Protein AF-E7C5W0-F1 (afdb_monomer_lite)

Secondary structure (DSSP, 8-state):
---EEEEESS---HHHHHHHHHHHHHHHTT-TT----EEEEE------TT---

Organism: NCBI:txid723589

InterPro domains:
  IPR003489 Ribosome hibernation promoting factor/RaiA [PF02482] (5-45)
  IPR036567 Ribosome hibernation promotion factor-like [G3DSA:3.30.160.100] (1-52)
  IPR036567 Ribosome hibernation promotion factor-like [SSF69754] (1-47)

Sequence (53 aa):
MTPTISVRHDKASDTTREYIEKSCEKFDKYYDRIVECDVVVENQKREPRWKSS

Foldseek 3Di:
DAAAEAEEPDDDDPVNNVVVRVVVVVCVVPPVPCPYHYHYHYDDDPDDPPPPD

Structure (mmCIF, N/CA/C/O backbone):
data_AF-E7C5W0-F1
#
_entry.id   AF-E7C5W0-F1
#
loop_
_atom_site.group_PDB
_atom_site.id
_atom_site.type_symbol
_atom_site.label_atom_id
_atom_site.label_alt_id
_atom_site.label_comp_id
_atom_site.label_asym_id
_atom_site.label_entity_id
_atom_site.label_seq_id
_atom_site.pdbx_PDB_ins_code
_atom_site.Cartn_x
_atom_site.Cartn_y
_atom_site.Cartn_z
_atom_site.occupancy
_atom_site.B_iso_or_equiv
_atom_site.auth_seq_id
_atom_site.auth_comp_id
_atom_site.auth_asym_id
_atom_site.auth_atom_id
_atom_site.pdbx_PDB_model_num
ATOM 1 N N . MET A 1 1 ? -7.494 -2.592 7.608 1.00 75.06 1 MET A N 1
ATOM 2 C CA . MET A 1 1 ? -7.457 -3.495 6.453 1.00 75.06 1 MET A CA 1
ATOM 3 C C . MET A 1 1 ? -6.121 -3.317 5.769 1.00 75.06 1 MET A C 1
ATOM 5 O O . MET A 1 1 ? -5.729 -2.186 5.499 1.00 75.06 1 MET A O 1
ATOM 9 N N . THR A 1 2 ? -5.429 -4.417 5.488 1.00 79.25 2 THR A N 1
ATOM 10 C CA . THR A 1 2 ? -4.205 -4.408 4.680 1.00 79.25 2 THR A CA 1
ATOM 11 C C . THR A 1 2 ? -4.579 -4.877 3.276 1.00 79.25 2 THR A C 1
ATOM 13 O O . THR A 1 2 ? -5.031 -6.014 3.151 1.00 79.25 2 THR A O 1
ATOM 16 N N . PRO A 1 3 ? -4.475 -4.027 2.240 1.00 87.12 3 PRO A N 1
ATOM 17 C CA . PRO A 1 3 ? -4.838 -4.426 0.888 1.00 87.12 3 PRO A CA 1
ATOM 18 C C . PRO A 1 3 ? -3.801 -5.392 0.306 1.00 87.12 3 PRO A C 1
ATOM 20 O O . PRO A 1 3 ? -2.600 -5.254 0.545 1.00 87.12 3 PRO A O 1
ATOM 23 N N . THR A 1 4 ? -4.250 -6.323 -0.528 1.00 90.94 4 THR A N 1
ATOM 24 C CA . THR A 1 4 ? -3.354 -7.129 -1.359 1.00 90.94 4 THR A CA 1
ATOM 25 C C . THR A 1 4 ? -3.004 -6.325 -2.609 1.00 90.94 4 THR A C 1
ATOM 27 O O . THR A 1 4 ? -3.882 -5.912 -3.366 1.00 90.94 4 THR A O 1
ATOM 30 N N . ILE A 1 5 ? -1.713 -6.072 -2.839 1.00 90.25 5 ILE A N 1
ATOM 31 C CA . ILE A 1 5 ? -1.248 -5.226 -3.947 1.00 90.25 5 ILE A CA 1
ATOM 32 C C . ILE A 1 5 ? -0.565 -6.087 -5.009 1.00 90.25 5 ILE A C 1
ATOM 34 O O . ILE A 1 5 ? 0.500 -6.659 -4.778 1.00 90.25 5 ILE A O 1
ATOM 38 N N . SER A 1 6 ? -1.149 -6.118 -6.204 1.00 91.75 6 SER A N 1
ATOM 39 C CA . SER A 1 6 ? -0.591 -6.777 -7.386 1.00 91.75 6 SER A CA 1
ATOM 40 C C . SER A 1 6 ? -0.182 -5.747 -8.435 1.00 91.75 6 SER A C 1
ATOM 42 O O . SER A 1 6 ? -0.924 -4.810 -8.721 1.00 91.75 6 SER A O 1
ATOM 44 N N . VAL A 1 7 ? 0.988 -5.925 -9.051 1.00 88.06 7 VAL A N 1
ATOM 45 C CA . VAL A 1 7 ? 1.481 -5.035 -10.113 1.00 88.06 7 VAL A CA 1
ATOM 46 C C . VAL A 1 7 ? 1.627 -5.820 -11.408 1.00 88.06 7 VAL A C 1
ATOM 48 O O . VAL A 1 7 ? 2.196 -6.911 -11.418 1.00 88.06 7 VAL A O 1
ATOM 51 N N . ARG A 1 8 ? 1.109 -5.266 -12.504 1.00 89.56 8 ARG A N 1
ATOM 52 C CA . ARG A 1 8 ? 1.179 -5.836 -13.849 1.00 89.56 8 ARG A CA 1
ATOM 53 C C . ARG A 1 8 ? 1.989 -4.931 -14.764 1.00 89.56 8 ARG A C 1
ATOM 55 O O . ARG A 1 8 ? 1.832 -3.712 -14.748 1.00 89.56 8 ARG A O 1
ATOM 62 N N . HIS A 1 9 ? 2.825 -5.562 -15.585 1.00 82.38 9 HIS A N 1
ATOM 63 C CA . HIS A 1 9 ? 3.623 -4.920 -16.635 1.00 82.38 9 HIS A CA 1
ATOM 64 C C . HIS A 1 9 ? 4.622 -3.850 -16.154 1.00 82.38 9 HIS A C 1
ATOM 66 O O . HIS A 1 9 ? 5.186 -3.141 -16.984 1.00 82.38 9 HIS A O 1
ATOM 72 N N . ASP A 1 10 ? 4.886 -3.762 -14.844 1.00 78.44 10 ASP A N 1
ATOM 73 C CA . ASP A 1 10 ? 5.903 -2.888 -14.250 1.00 78.44 10 ASP A CA 1
ATOM 74 C C . ASP A 1 10 ? 6.193 -3.266 -12.782 1.00 78.44 10 ASP A C 1
ATOM 76 O O . ASP A 1 10 ? 5.637 -4.231 -12.251 1.00 78.44 10 ASP A O 1
ATOM 80 N N . LYS A 1 11 ? 7.048 -2.491 -12.109 1.00 81.75 11 LYS A N 1
ATOM 81 C CA . LYS A 1 11 ? 7.245 -2.510 -10.657 1.00 81.75 11 LYS A CA 1
ATOM 82 C C . LYS A 1 11 ? 6.623 -1.261 -10.035 1.00 81.75 11 LYS A C 1
ATOM 84 O O . LYS A 1 11 ? 6.898 -0.146 -10.464 1.00 81.75 11 LYS A O 1
ATOM 89 N N . ALA A 1 12 ? 5.832 -1.437 -8.979 1.00 81.19 12 ALA A N 1
ATOM 90 C CA . ALA A 1 12 ? 5.432 -0.310 -8.144 1.00 81.19 12 ALA A CA 1
ATOM 91 C C . ALA A 1 12 ? 6.612 0.095 -7.254 1.00 81.19 12 ALA A C 1
ATOM 93 O O . ALA A 1 12 ? 7.261 -0.766 -6.656 1.00 81.19 12 ALA A O 1
ATOM 94 N N . SER A 1 13 ? 6.871 1.399 -7.168 1.00 87.25 13 SER A N 1
ATOM 95 C CA . SER A 1 13 ? 7.817 1.938 -6.190 1.00 87.25 13 SER A CA 1
ATOM 96 C C . SER A 1 13 ? 7.285 1.748 -4.767 1.00 87.25 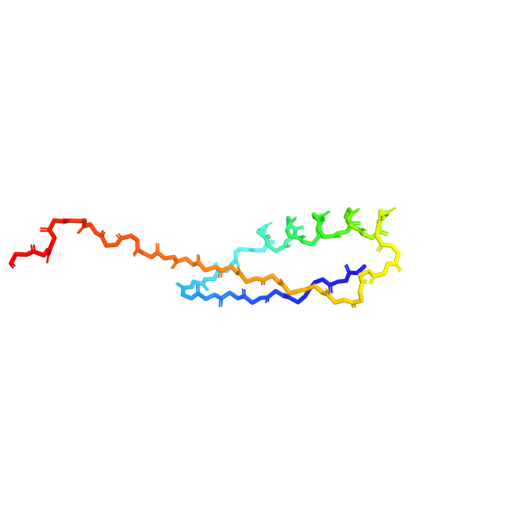13 SER A C 1
ATOM 98 O O . SER A 1 13 ? 6.070 1.664 -4.560 1.00 87.25 13 SER A O 1
ATOM 100 N N . ASP A 1 14 ? 8.177 1.738 -3.779 1.00 88.94 14 ASP A N 1
ATOM 101 C CA . ASP A 1 14 ? 7.771 1.632 -2.374 1.00 88.94 14 ASP A CA 1
ATOM 102 C C . ASP A 1 14 ? 6.902 2.824 -1.950 1.00 88.94 14 ASP A C 1
ATOM 104 O O . ASP A 1 14 ? 5.907 2.646 -1.256 1.00 88.94 14 ASP A O 1
ATOM 108 N N . THR A 1 15 ? 7.170 4.017 -2.492 1.00 91.75 15 THR A N 1
ATOM 109 C CA . THR A 1 15 ? 6.319 5.202 -2.303 1.00 91.75 15 THR A CA 1
ATOM 110 C C . THR A 1 15 ? 4.898 4.987 -2.830 1.00 91.75 15 THR A C 1
ATOM 112 O O . THR A 1 15 ? 3.928 5.407 -2.203 1.00 91.75 15 THR A O 1
ATOM 115 N N . THR A 1 16 ? 4.747 4.316 -3.976 1.00 90.50 16 THR A N 1
ATOM 116 C CA . THR A 1 16 ? 3.428 3.980 -4.532 1.00 90.50 16 THR A CA 1
ATOM 117 C C . THR A 1 16 ? 2.685 2.996 -3.633 1.00 90.50 16 THR A C 1
ATOM 119 O O . THR A 1 16 ? 1.491 3.175 -3.403 1.00 90.50 16 THR A O 1
ATOM 122 N N . ARG A 1 17 ? 3.377 1.982 -3.102 1.00 89.56 17 ARG A N 1
ATOM 123 C CA . ARG A 1 17 ? 2.784 1.008 -2.173 1.00 89.56 17 ARG A CA 1
ATOM 124 C C . ARG A 1 17 ? 2.315 1.670 -0.883 1.00 89.56 17 ARG A C 1
ATOM 126 O O . ARG A 1 17 ? 1.156 1.517 -0.519 1.00 89.56 17 ARG A O 1
ATOM 133 N N . GLU A 1 18 ? 3.169 2.482 -0.267 1.00 92.19 18 GLU A N 1
ATOM 134 C CA . GLU A 1 18 ? 2.845 3.207 0.965 1.00 92.19 18 GLU A CA 1
ATOM 135 C C . GLU A 1 18 ? 1.639 4.142 0.769 1.00 92.19 18 GLU A C 1
ATOM 137 O O . GLU A 1 18 ? 0.762 4.257 1.629 1.00 92.19 18 GLU A O 1
ATOM 142 N N . TYR A 1 19 ? 1.554 4.797 -0.393 1.00 92.38 19 TYR A N 1
ATOM 143 C CA . TYR A 1 19 ? 0.407 5.635 -0.735 1.00 92.38 19 TYR A CA 1
ATOM 144 C C . TYR A 1 19 ? -0.897 4.833 -0.852 1.00 92.38 19 TYR A C 1
ATOM 146 O O . TYR A 1 19 ? -1.944 5.290 -0.380 1.00 92.38 19 TYR A O 1
ATOM 154 N N . ILE A 1 20 ? -0.844 3.648 -1.470 1.00 91.06 20 ILE A N 1
ATOM 155 C CA . ILE A 1 20 ? -1.995 2.744 -1.589 1.00 91.06 20 ILE A CA 1
ATOM 156 C C . ILE A 1 20 ? -2.453 2.303 -0.198 1.00 91.06 20 ILE A C 1
ATOM 158 O O . ILE A 1 20 ? -3.629 2.452 0.120 1.00 91.06 20 ILE A O 1
ATOM 162 N N . GLU A 1 21 ? -1.536 1.852 0.656 1.00 90.50 21 GLU A N 1
ATOM 163 C CA . GLU A 1 21 ? -1.844 1.405 2.020 1.00 90.50 21 GLU A CA 1
ATOM 164 C C . GLU A 1 21 ? -2.527 2.502 2.846 1.00 90.50 21 GLU A C 1
ATOM 166 O O . GLU A 1 21 ? -3.620 2.288 3.372 1.00 90.50 21 GLU A O 1
ATOM 171 N N . LYS A 1 22 ? -1.954 3.713 2.877 1.00 90.75 22 LYS A N 1
ATOM 172 C CA . LYS A 1 22 ? -2.538 4.872 3.581 1.00 90.75 22 LYS A CA 1
ATOM 173 C C . LYS A 1 22 ? -3.902 5.277 3.033 1.00 90.75 22 LYS A C 1
ATOM 175 O O . LYS A 1 22 ? -4.738 5.818 3.757 1.00 90.75 22 LYS A O 1
ATOM 180 N N . SER A 1 23 ? -4.124 5.082 1.736 1.00 89.31 23 SER A N 1
ATOM 181 C CA . SER A 1 23 ? -5.418 5.361 1.114 1.00 89.31 23 SER A CA 1
ATOM 182 C C . SER A 1 23 ? -6.446 4.304 1.505 1.00 89.31 23 SER A C 1
ATOM 184 O O . SER A 1 23 ? -7.570 4.658 1.856 1.00 89.31 23 SER A O 1
ATOM 186 N N . CYS A 1 24 ? -6.047 3.032 1.526 1.00 87.69 24 CYS A N 1
ATOM 187 C CA . CYS A 1 24 ? -6.891 1.916 1.935 1.00 87.69 24 CYS A CA 1
ATOM 188 C C . CYS A 1 24 ? -7.272 1.972 3.422 1.00 87.69 24 CYS A C 1
ATOM 190 O O . CYS A 1 24 ? -8.418 1.692 3.766 1.00 87.69 24 CYS A O 1
ATOM 192 N N . GLU A 1 25 ? -6.371 2.434 4.290 1.00 86.31 25 GLU A N 1
ATOM 193 C CA . GLU A 1 25 ? -6.640 2.646 5.720 1.00 86.31 25 GLU A CA 1
ATOM 194 C C . GLU A 1 25 ? -7.770 3.663 5.969 1.00 86.31 25 GLU A C 1
ATOM 196 O O . GLU A 1 25 ? -8.473 3.608 6.978 1.00 86.31 25 GLU A O 1
ATOM 201 N N . LYS A 1 26 ? -8.013 4.592 5.035 1.00 84.75 26 LYS A N 1
ATOM 202 C CA . LYS A 1 26 ? -9.150 5.515 5.159 1.00 84.75 26 LYS A CA 1
ATOM 203 C C . LYS A 1 26 ? -10.481 4.782 5.044 1.00 84.75 26 LYS A C 1
ATOM 205 O O . LYS A 1 26 ? -11.428 5.198 5.701 1.00 84.75 26 LYS A O 1
ATOM 210 N N . PHE A 1 27 ? -10.565 3.715 4.249 1.00 79.25 27 PHE A N 1
ATOM 211 C CA . PHE A 1 27 ? -11.811 2.965 4.079 1.00 79.25 27 PHE A CA 1
ATOM 212 C C . PHE A 1 27 ? -12.198 2.186 5.336 1.00 79.25 27 PHE A C 1
ATOM 214 O O . PHE A 1 27 ? -13.386 2.114 5.640 1.00 79.25 27 PHE A O 1
ATOM 221 N N . ASP A 1 28 ? -11.221 1.736 6.124 1.00 75.06 28 ASP A N 1
ATOM 222 C CA . ASP A 1 28 ? -11.449 1.084 7.423 1.00 75.06 28 ASP A CA 1
ATOM 223 C C . ASP A 1 28 ? -12.315 1.921 8.370 1.00 75.06 28 ASP A C 1
ATOM 225 O O . ASP A 1 28 ? -13.111 1.389 9.137 1.00 75.06 28 ASP A O 1
ATOM 229 N N . LYS A 1 29 ? -12.176 3.251 8.316 1.00 74.62 29 LYS A N 1
ATOM 230 C CA . LYS A 1 29 ? -12.893 4.166 9.215 1.00 74.62 29 LYS A CA 1
ATOM 231 C C . LYS A 1 29 ? -14.360 4.364 8.845 1.00 74.62 29 LYS A C 1
ATOM 233 O O . LYS A 1 29 ? -15.122 4.843 9.681 1.00 74.62 29 LYS A O 1
ATOM 238 N N . TYR A 1 30 ? -14.741 4.057 7.608 1.00 75.12 30 TYR A N 1
ATOM 239 C CA . TYR A 1 30 ? -16.075 4.358 7.077 1.00 75.12 30 TYR A CA 1
ATOM 240 C C . TYR A 1 30 ? -16.851 3.119 6.646 1.00 75.12 30 TYR A C 1
ATOM 242 O O . TYR A 1 30 ? -18.064 3.203 6.478 1.00 75.12 30 TYR A O 1
ATOM 250 N N . TYR A 1 31 ? -16.169 1.991 6.457 1.00 71.38 31 TYR A N 1
ATOM 251 C CA . TYR A 1 31 ? -16.772 0.774 5.948 1.00 71.38 31 TYR A CA 1
ATOM 252 C C . TYR A 1 31 ? -16.400 -0.413 6.835 1.00 71.38 31 TYR A C 1
ATOM 254 O O . TYR A 1 31 ? -15.467 -1.166 6.572 1.00 71.38 31 TYR A O 1
ATOM 262 N N . ASP A 1 32 ? -17.218 -0.609 7.860 1.00 72.31 32 ASP A N 1
ATOM 263 C CA . ASP A 1 32 ? -17.200 -1.698 8.841 1.00 72.31 32 ASP A CA 1
ATOM 264 C C . ASP A 1 32 ? -17.340 -3.108 8.232 1.00 72.31 32 ASP A C 1
ATOM 266 O O . ASP A 1 32 ? -17.113 -4.105 8.914 1.00 72.31 32 ASP A O 1
ATOM 270 N N . ARG A 1 33 ? -17.698 -3.211 6.945 1.00 79.62 33 ARG A N 1
ATOM 271 C CA . ARG A 1 33 ? -17.951 -4.479 6.239 1.00 79.62 33 ARG A CA 1
ATOM 272 C C . ARG A 1 33 ? -17.012 -4.768 5.068 1.00 79.62 33 ARG A C 1
ATOM 274 O O . ARG A 1 33 ? -17.256 -5.733 4.345 1.00 79.62 33 ARG A O 1
ATOM 281 N N . ILE A 1 34 ? -15.963 -3.973 4.846 1.00 74.44 34 ILE A N 1
ATOM 282 C CA . ILE A 1 34 ? -14.954 -4.339 3.840 1.00 74.44 34 ILE A CA 1
ATOM 283 C C . ILE A 1 34 ? -14.054 -5.414 4.443 1.00 74.44 34 ILE A C 1
ATOM 285 O O . ILE A 1 34 ? -13.260 -5.153 5.341 1.00 74.44 34 ILE A O 1
ATOM 289 N N . VAL A 1 35 ? -14.218 -6.639 3.947 1.00 73.31 35 VAL A N 1
ATOM 290 C CA . VAL A 1 35 ? -13.481 -7.819 4.422 1.00 73.31 35 VAL A CA 1
ATOM 291 C C . VAL A 1 35 ? -12.197 -8.033 3.615 1.00 73.31 35 VAL A C 1
ATOM 293 O O . VAL A 1 35 ? -11.227 -8.579 4.130 1.00 73.31 35 VAL A O 1
ATOM 296 N N . GLU A 1 36 ? -12.178 -7.572 2.363 1.00 82.56 36 GLU A N 1
ATOM 297 C CA . GLU A 1 36 ? -11.102 -7.824 1.407 1.00 82.56 36 GLU A CA 1
ATOM 298 C C . GLU A 1 36 ? -10.952 -6.642 0.440 1.00 82.56 36 GLU A C 1
ATOM 300 O O . GLU A 1 36 ? -11.941 -6.038 0.016 1.00 82.56 36 GLU A O 1
ATOM 305 N N . CYS A 1 37 ? -9.709 -6.292 0.107 1.00 85.88 37 CYS A N 1
ATOM 306 C CA . CYS A 1 37 ? -9.394 -5.234 -0.847 1.00 85.88 37 CYS A CA 1
ATOM 307 C C . CYS A 1 37 ? -8.164 -5.613 -1.663 1.00 85.88 37 CYS A C 1
ATOM 309 O O . CYS A 1 37 ? -7.051 -5.683 -1.138 1.00 85.88 37 CYS A O 1
ATOM 3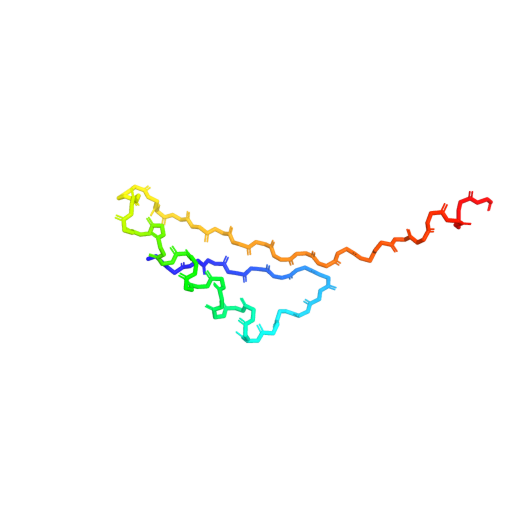11 N N . ASP A 1 38 ? -8.390 -5.800 -2.958 1.00 91.31 38 ASP A N 1
ATOM 312 C CA . ASP A 1 38 ? -7.350 -6.043 -3.945 1.00 91.31 38 ASP A CA 1
ATOM 313 C C . ASP A 1 38 ? -7.080 -4.773 -4.746 1.00 91.31 38 ASP A C 1
ATOM 315 O O . ASP A 1 38 ? -7.991 -4.152 -5.301 1.00 91.31 38 ASP A O 1
ATOM 319 N N . VAL A 1 39 ? -5.805 -4.407 -4.853 1.00 90.44 39 VAL A N 1
ATOM 320 C CA . VAL A 1 39 ? -5.351 -3.278 -5.663 1.00 90.44 39 VAL A CA 1
ATOM 321 C C . VAL A 1 39 ? -4.458 -3.796 -6.781 1.00 90.44 39 VAL A C 1
ATOM 323 O O . VAL A 1 39 ? -3.389 -4.355 -6.535 1.00 90.44 39 VAL A O 1
ATOM 326 N N . VAL A 1 40 ? -4.886 -3.582 -8.027 1.00 91.44 40 VAL A N 1
ATOM 327 C CA . VAL A 1 40 ? -4.122 -3.946 -9.226 1.00 91.44 40 VAL A CA 1
ATOM 328 C C . VAL A 1 40 ? -3.579 -2.684 -9.886 1.00 91.44 40 VAL A C 1
ATOM 330 O O . VAL A 1 40 ? -4.337 -1.863 -10.398 1.00 91.44 40 VAL A O 1
ATOM 333 N N . VAL A 1 41 ? -2.255 -2.537 -9.892 1.00 88.81 41 VAL A N 1
ATOM 334 C CA . VAL A 1 41 ? -1.556 -1.453 -10.592 1.00 88.81 41 VAL A CA 1
ATOM 335 C C . VAL A 1 41 ? -1.076 -1.984 -11.935 1.00 88.81 41 VAL A C 1
ATOM 337 O O . VAL A 1 41 ? -0.213 -2.856 -11.981 1.00 88.81 41 VAL A O 1
ATOM 340 N N . GLU A 1 42 ? -1.621 -1.473 -13.034 1.00 87.56 42 GLU A N 1
ATOM 341 C CA . GLU A 1 42 ? -1.228 -1.877 -14.385 1.00 87.56 42 GLU A CA 1
ATOM 342 C C . GLU A 1 42 ? -0.629 -0.695 -15.145 1.00 87.56 42 GLU A C 1
ATOM 344 O O . GLU A 1 42 ? -1.285 0.330 -15.336 1.00 87.56 42 GLU A O 1
ATOM 349 N N . ASN A 1 43 ? 0.615 -0.844 -15.607 1.00 81.12 43 ASN A N 1
ATOM 350 C CA . ASN A 1 43 ? 1.224 0.130 -16.505 1.00 81.12 43 ASN A CA 1
ATOM 351 C C . ASN A 1 43 ? 0.985 -0.295 -17.958 1.00 81.12 43 ASN A C 1
ATOM 353 O O . ASN A 1 43 ? 1.677 -1.158 -18.501 1.00 81.12 43 ASN A O 1
ATOM 357 N N . GLN A 1 44 ? -0.017 0.302 -18.599 1.00 80.25 44 GLN A N 1
ATOM 358 C CA . GLN A 1 44 ? -0.235 0.103 -20.026 1.00 80.25 44 GLN A CA 1
ATOM 359 C C . GLN A 1 44 ? 0.657 1.062 -20.812 1.00 80.25 44 GLN A C 1
ATOM 361 O O . GLN A 1 44 ? 0.437 2.277 -20.820 1.00 80.25 44 GLN A O 1
ATOM 366 N N . LYS A 1 45 ? 1.643 0.512 -21.537 1.00 70.94 45 LYS A N 1
ATOM 367 C CA . LYS A 1 45 ? 2.296 1.250 -22.623 1.00 70.94 45 LYS A CA 1
ATOM 368 C C . LYS A 1 45 ? 1.204 1.659 -23.604 1.00 70.94 45 LYS A C 1
ATOM 370 O O . LYS A 1 45 ? 0.666 0.819 -24.317 1.00 70.94 45 LYS A O 1
ATOM 375 N N . ARG A 1 46 ? 0.877 2.950 -23.642 1.00 68.88 46 ARG A N 1
ATOM 376 C CA . ARG A 1 46 ? 0.056 3.508 -24.716 1.00 68.88 46 ARG A CA 1
ATOM 377 C C . ARG A 1 46 ? 0.812 3.268 -26.017 1.00 68.88 46 ARG A C 1
ATOM 379 O O . ARG A 1 46 ? 1.831 3.917 -26.252 1.00 68.88 46 ARG A O 1
ATOM 386 N N . GLU A 1 47 ? 0.351 2.331 -26.841 1.00 65.06 47 GLU A N 1
ATOM 387 C CA . GLU A 1 47 ? 0.838 2.265 -28.213 1.00 65.06 47 GLU A CA 1
ATOM 388 C C . GLU A 1 47 ? 0.545 3.617 -28.878 1.00 65.06 47 GLU A C 1
ATOM 390 O O . GLU A 1 47 ? -0.585 4.117 -28.798 1.00 65.06 47 GLU A O 1
ATOM 395 N N . PRO A 1 48 ? 1.545 4.265 -29.502 1.00 60.69 48 PRO A N 1
ATOM 396 C CA . PRO A 1 48 ? 1.277 5.442 -30.297 1.00 60.69 48 PRO A CA 1
ATOM 397 C C . PRO A 1 48 ? 0.310 5.037 -31.408 1.00 60.69 48 PRO A C 1
ATOM 399 O O . PRO A 1 48 ? 0.610 4.157 -32.213 1.00 60.69 48 PRO A O 1
ATOM 402 N N . ARG A 1 49 ? -0.830 5.728 -31.467 1.00 58.59 49 ARG A N 1
ATOM 403 C CA . ARG A 1 49 ? -1.965 5.524 -32.387 1.00 58.59 49 ARG A CA 1
ATOM 404 C C . ARG A 1 49 ? -1.630 5.661 -33.892 1.00 58.59 49 ARG A C 1
A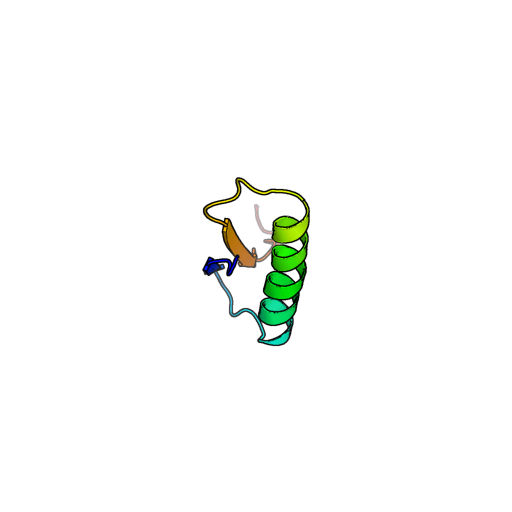TOM 406 O O . ARG A 1 49 ? -2.534 5.772 -34.706 1.00 58.59 49 ARG A O 1
ATOM 413 N N . TRP A 1 50 ? -0.346 5.692 -34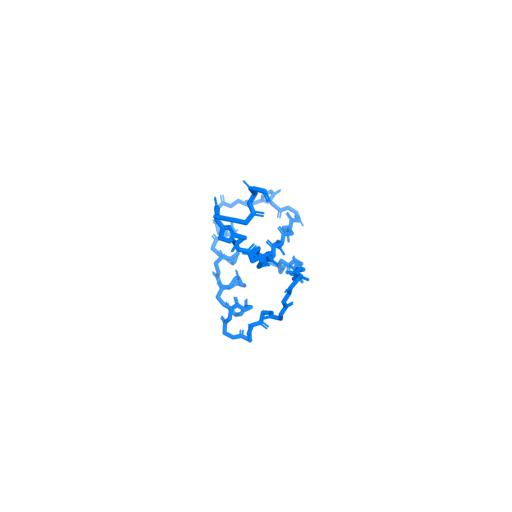.250 1.00 64.88 50 TRP A N 1
ATOM 414 C CA . TRP A 1 50 ? 0.198 5.960 -35.584 1.00 64.88 50 TRP A CA 1
ATOM 415 C C . TRP A 1 50 ? 0.840 4.724 -36.237 1.00 64.88 50 TRP A C 1
ATOM 417 O O . TRP A 1 50 ? 1.296 4.820 -37.370 1.00 64.88 50 TRP A O 1
ATOM 427 N N . LYS A 1 51 ? 0.920 3.578 -35.541 1.00 55.75 51 LYS A N 1
ATOM 428 C CA . LYS A 1 51 ? 1.530 2.335 -36.062 1.00 55.75 51 LYS A CA 1
ATOM 429 C C . LYS A 1 51 ? 0.532 1.294 -36.582 1.00 55.75 51 LYS A C 1
ATOM 431 O O . LYS A 1 51 ? 0.887 0.132 -36.735 1.00 55.75 51 LYS A O 1
ATOM 436 N N . SER A 1 52 ? -0.696 1.700 -36.876 1.00 56.03 52 SER A N 1
ATOM 437 C CA . SER A 1 52 ? -1.654 0.885 -37.624 1.00 56.03 52 SER A CA 1
ATOM 438 C C . SER A 1 52 ? -1.805 1.463 -39.031 1.00 56.03 52 SER A C 1
ATOM 440 O O . SER A 1 52 ? -2.739 2.223 -39.279 1.00 56.03 52 SER A O 1
ATOM 442 N N . SER A 1 53 ? -0.845 1.123 -39.896 1.00 53.59 53 SER A N 1
ATOM 443 C CA . SER A 1 53 ? -0.892 1.234 -41.361 1.00 53.59 53 SER A CA 1
ATOM 44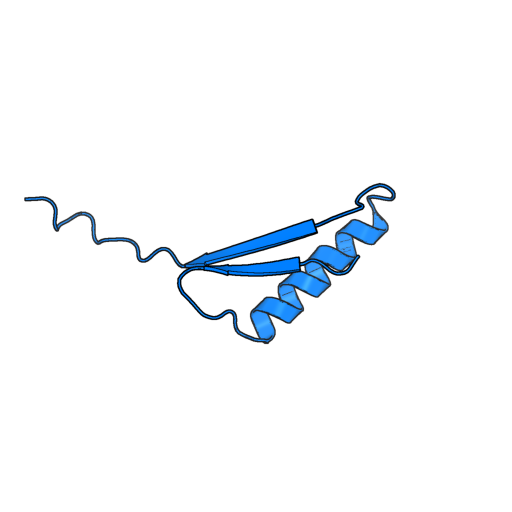4 C C . SER A 1 53 ? -0.196 0.026 -41.967 1.00 53.59 53 SER A C 1
ATOM 446 O O . SER A 1 53 ? 0.8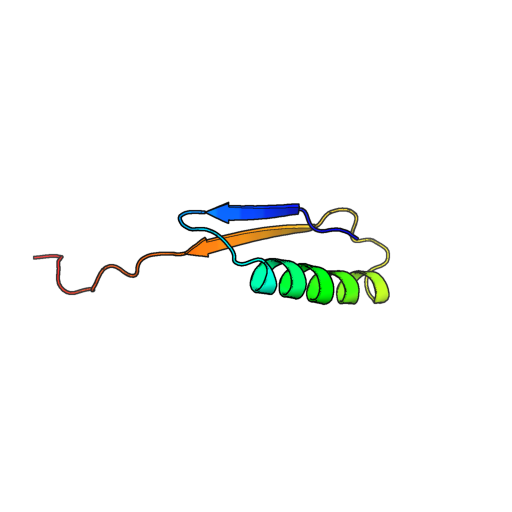72 -0.344 -41.426 1.00 53.59 53 SER A O 1
#

Radius of gyration: 15.59 Å; chains: 1; bounding box: 26×14×51 Å

pLDDT: mean 80.71, std 10.72, range [53.59, 92.38]